Protein AF-A0A8S3B6Z2-F1 (afdb_monomer_lite)

Structure (mmCIF, N/CA/C/O backbone):
data_AF-A0A8S3B6Z2-F1
#
_entry.id   AF-A0A8S3B6Z2-F1
#
loop_
_atom_site.group_PDB
_atom_site.id
_atom_site.type_symbol
_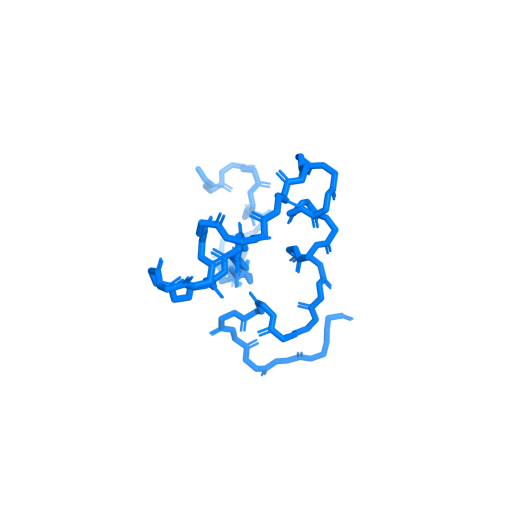atom_site.label_atom_id
_atom_site.label_alt_id
_atom_site.label_comp_id
_atom_site.label_asym_id
_atom_site.label_entity_id
_atom_site.label_seq_id
_atom_site.pdbx_PDB_ins_code
_atom_site.Cartn_x
_atom_site.Cartn_y
_atom_site.Cartn_z
_atom_site.occupancy
_atom_site.B_iso_or_equiv
_atom_site.auth_seq_id
_atom_site.auth_comp_id
_atom_site.auth_asym_id
_atom_site.auth_atom_id
_atom_site.pdbx_PDB_model_num
ATOM 1 N N . PHE A 1 1 ? 6.698 8.448 -7.097 1.00 66.00 1 PHE A N 1
ATOM 2 C CA . PHE A 1 1 ? 5.966 7.209 -7.438 1.00 66.00 1 PHE A CA 1
ATOM 3 C C . PHE A 1 1 ? 6.572 6.466 -8.620 1.00 66.00 1 PHE A C 1
ATOM 5 O O . PHE A 1 1 ? 6.860 5.289 -8.462 1.00 66.00 1 PHE A O 1
ATOM 12 N N . GLN A 1 2 ? 6.832 7.127 -9.756 1.00 72.38 2 GLN A N 1
ATOM 13 C CA . GLN A 1 2 ? 7.329 6.463 -10.969 1.00 72.38 2 GLN A CA 1
ATOM 14 C C . GLN A 1 2 ? 8.620 5.647 -10.753 1.00 72.38 2 GLN A C 1
ATOM 16 O O . GLN A 1 2 ? 8.650 4.476 -11.092 1.00 72.38 2 GLN A O 1
ATOM 21 N N . THR A 1 3 ? 9.635 6.193 -10.078 1.00 83.75 3 THR A N 1
ATOM 22 C CA . THR A 1 3 ? 10.904 5.478 -9.827 1.00 83.75 3 THR A CA 1
ATOM 23 C C . THR A 1 3 ? 10.753 4.179 -9.026 1.00 83.75 3 THR A C 1
ATOM 25 O O . THR A 1 3 ? 11.527 3.253 -9.231 1.00 83.75 3 THR A O 1
ATOM 28 N N . ASN A 1 4 ? 9.763 4.096 -8.130 1.00 89.94 4 ASN A N 1
ATOM 29 C CA . ASN A 1 4 ? 9.609 2.955 -7.219 1.00 89.94 4 ASN A CA 1
ATOM 30 C C . ASN A 1 4 ? 8.598 1.917 -7.726 1.00 89.94 4 ASN A C 1
ATOM 32 O O . ASN A 1 4 ? 8.723 0.746 -7.393 1.00 89.94 4 ASN A O 1
ATOM 36 N N . LEU A 1 5 ? 7.582 2.346 -8.485 1.00 89.31 5 LEU A N 1
ATOM 37 C CA . LEU A 1 5 ? 6.442 1.504 -8.879 1.00 89.31 5 LEU A CA 1
ATOM 38 C C . LEU A 1 5 ? 6.328 1.285 -10.396 1.00 89.31 5 LEU A C 1
ATOM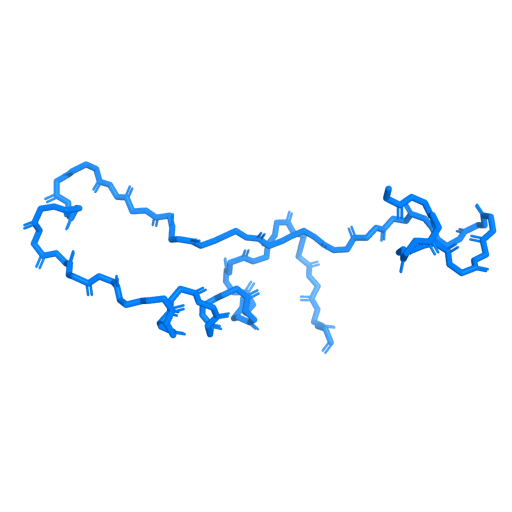 40 O O . LEU A 1 5 ? 5.461 0.533 -10.829 1.00 89.31 5 LEU A O 1
ATOM 44 N N . VAL A 1 6 ? 7.161 1.943 -11.211 1.00 92.00 6 VAL A N 1
ATOM 45 C CA . VAL A 1 6 ? 7.101 1.872 -12.681 1.00 92.00 6 VAL A CA 1
ATOM 46 C C . VAL A 1 6 ? 8.449 1.386 -13.225 1.00 92.00 6 VAL A C 1
ATOM 48 O O . VAL A 1 6 ? 9.314 2.203 -13.542 1.00 92.00 6 VAL A O 1
ATOM 51 N N . PRO A 1 7 ? 8.655 0.060 -13.350 1.00 90.31 7 PRO A N 1
ATOM 52 C CA . PRO A 1 7 ? 9.908 -0.499 -13.865 1.00 90.31 7 PRO A CA 1
ATOM 53 C C . PRO A 1 7 ? 10.111 -0.223 -15.363 1.00 90.31 7 PRO A C 1
ATOM 55 O O . PRO A 1 7 ? 11.245 -0.142 -15.828 1.00 90.31 7 PRO A O 1
ATOM 58 N N . TYR A 1 8 ? 9.022 -0.043 -16.122 1.00 93.81 8 TYR A N 1
ATOM 59 C CA . TYR A 1 8 ? 9.058 0.259 -17.554 1.00 93.81 8 TYR A CA 1
ATOM 60 C C . TYR A 1 8 ? 8.014 1.314 -17.937 1.00 93.81 8 TYR A C 1
ATOM 62 O O . TYR A 1 8 ? 6.915 1.299 -17.383 1.00 93.81 8 TYR A O 1
ATOM 70 N N . PRO A 1 9 ? 8.264 2.148 -18.969 1.00 89.88 9 PRO A N 1
ATOM 71 C CA . PRO A 1 9 ? 7.357 3.237 -19.347 1.00 89.88 9 PRO A CA 1
ATOM 72 C C . PRO A 1 9 ? 5.921 2.811 -19.670 1.00 89.88 9 PRO A C 1
ATOM 74 O O . PRO A 1 9 ? 4.999 3.601 -19.511 1.00 89.88 9 PRO A O 1
ATOM 77 N N . ARG A 1 10 ? 5.703 1.569 -20.122 1.00 93.62 10 ARG A N 1
ATOM 78 C CA . ARG A 1 10 ? 4.370 1.060 -20.493 1.00 93.62 10 ARG A CA 1
ATOM 79 C C . ARG A 1 10 ? 3.638 0.317 -19.369 1.00 93.62 10 ARG A C 1
ATOM 81 O O . ARG A 1 10 ? 2.463 0.025 -19.539 1.00 93.62 10 ARG A O 1
ATOM 88 N N . ILE A 1 11 ? 4.294 0.025 -18.243 1.00 90.62 11 ILE A N 1
ATOM 89 C CA . ILE A 1 11 ? 3.706 -0.705 -17.106 1.00 90.62 11 ILE A CA 1
ATOM 90 C C . ILE A 1 11 ? 3.619 0.259 -15.922 1.00 90.62 11 ILE A C 1
ATOM 92 O O . ILE A 1 11 ? 4.469 0.254 -15.036 1.00 90.62 11 ILE A O 1
ATOM 96 N N . HIS A 1 12 ? 2.629 1.152 -15.967 1.00 93.88 12 HIS A N 1
ATOM 97 C CA . HIS A 1 12 ? 2.505 2.283 -15.039 1.00 93.88 12 HIS A CA 1
ATOM 98 C C . HIS A 1 12 ? 1.108 2.431 -14.420 1.00 93.88 12 HIS A C 1
ATOM 100 O O . HIS A 1 12 ? 0.778 3.492 -13.896 1.00 93.88 12 HIS A O 1
ATOM 106 N N . PHE A 1 13 ? 0.299 1.371 -14.468 1.00 90.88 13 PHE A N 1
ATOM 107 C CA . PHE A 1 13 ? -1.013 1.299 -13.823 1.00 90.88 13 PHE A CA 1
ATOM 108 C C . PHE A 1 13 ? -0.909 0.419 -12.570 1.00 90.88 13 PHE A C 1
ATOM 110 O O . PHE A 1 13 ? -1.060 -0.798 -12.677 1.00 90.88 13 PHE A O 1
ATOM 117 N N . PRO A 1 14 ? -0.571 0.989 -11.399 1.00 91.19 14 PRO A N 1
ATOM 118 C CA . PRO A 1 14 ? -0.466 0.222 -10.165 1.00 91.19 14 PRO A CA 1
ATOM 119 C C . PRO A 1 14 ? -1.847 -0.177 -9.636 1.00 91.19 14 PRO A C 1
ATOM 121 O O . PRO A 1 14 ? -2.838 0.524 -9.854 1.00 91.19 14 PRO A O 1
ATOM 124 N N . LEU A 1 15 ? -1.886 -1.266 -8.868 1.00 91.69 15 LEU A N 1
ATOM 125 C CA . LEU A 1 15 ? -3.032 -1.589 -8.028 1.00 91.69 15 LEU A CA 1
ATOM 126 C C . LEU A 1 15 ? -3.028 -0.695 -6.785 1.00 91.69 15 LEU A C 1
ATOM 128 O O . LEU A 1 15 ? -1.979 -0.472 -6.182 1.00 91.69 15 LEU A O 1
ATOM 132 N N . VAL A 1 16 ? -4.198 -0.186 -6.407 1.00 93.44 16 VAL A N 1
ATOM 133 C CA . VAL A 1 16 ? -4.359 0.670 -5.226 1.00 93.44 16 VAL A CA 1
ATOM 134 C C . VAL A 1 16 ? -5.245 -0.045 -4.219 1.00 93.44 16 VAL A C 1
ATOM 136 O O . VAL A 1 16 ? -6.314 -0.546 -4.573 1.00 93.44 16 VAL A O 1
ATOM 139 N N . THR A 1 17 ? -4.802 -0.072 -2.967 1.00 95.00 17 THR A N 1
ATOM 140 C CA . THR A 1 17 ? -5.537 -0.646 -1.840 1.00 95.00 17 THR A CA 1
ATOM 141 C C . THR A 1 17 ? -5.610 0.372 -0.710 1.00 95.00 17 THR A C 1
ATOM 143 O O . THR A 1 17 ? -4.753 1.256 -0.602 1.00 95.00 17 THR A O 1
ATOM 146 N N . TYR A 1 18 ? -6.669 0.305 0.094 1.00 93.94 18 TYR A N 1
ATOM 147 C CA . TYR A 1 18 ? -6.841 1.204 1.231 1.00 93.94 18 TYR A CA 1
ATOM 148 C C . TYR A 1 18 ? -7.593 0.508 2.361 1.00 93.94 18 TYR A C 1
ATOM 150 O O . TYR A 1 18 ? -8.661 -0.059 2.143 1.00 93.94 18 TYR A O 1
ATOM 158 N N . ALA A 1 19 ? -7.045 0.596 3.570 1.00 93.81 19 ALA A N 1
ATOM 159 C CA . ALA A 1 19 ? -7.667 0.111 4.790 1.00 93.81 19 ALA A CA 1
ATOM 160 C C . ALA A 1 19 ? -7.261 1.001 5.985 1.00 93.81 19 ALA A C 1
ATOM 162 O O . ALA A 1 19 ? -6.147 1.535 5.997 1.00 93.81 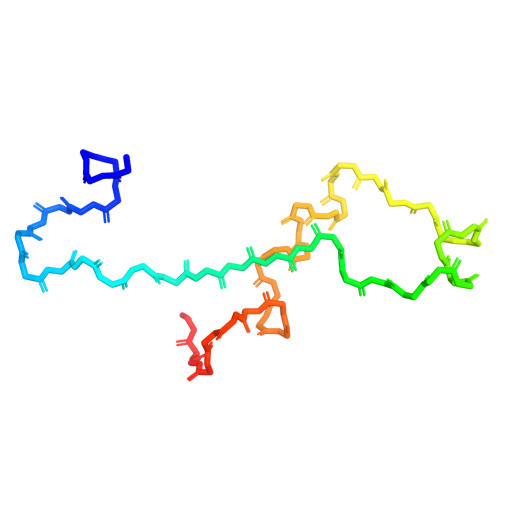19 ALA A O 1
ATOM 163 N N . PRO A 1 20 ? -8.126 1.150 7.003 1.00 92.38 20 PRO A N 1
ATOM 164 C CA . PRO A 1 20 ? -9.487 0.621 7.075 1.00 92.38 20 PRO A CA 1
ATOM 165 C C . PRO A 1 20 ? -10.505 1.542 6.375 1.00 92.38 20 PRO A C 1
ATOM 167 O O . PRO A 1 20 ? -10.370 2.765 6.385 1.00 92.38 20 PRO A O 1
ATOM 170 N N . ILE A 1 21 ? -11.569 0.955 5.820 1.00 91.50 21 ILE A N 1
ATOM 171 C CA . ILE A 1 21 ? -12.783 1.677 5.404 1.00 91.50 21 ILE A CA 1
ATOM 172 C C . ILE A 1 21 ? -13.892 1.283 6.379 1.00 91.50 21 ILE A C 1
ATOM 174 O O . ILE A 1 21 ? -14.462 0.200 6.277 1.00 91.50 21 ILE A O 1
ATOM 178 N N . CYS A 1 22 ? -14.189 2.153 7.344 1.00 90.69 22 CYS A N 1
ATOM 179 C CA . CYS A 1 22 ? -15.223 1.920 8.353 1.00 90.69 22 CYS A CA 1
ATOM 180 C C . CYS A 1 22 ? -16.183 3.113 8.454 1.00 90.69 22 CYS A C 1
ATOM 182 O O . CYS A 1 22 ? -15.840 4.243 8.100 1.00 90.69 22 CYS A O 1
ATOM 184 N N . SER A 1 23 ? -17.412 2.862 8.913 1.00 92.06 23 SER A N 1
ATOM 185 C CA . SER A 1 23 ? -18.373 3.930 9.201 1.00 92.06 23 SER A CA 1
ATOM 186 C C . SER A 1 23 ? -18.014 4.647 10.505 1.00 92.06 23 SER A C 1
ATOM 188 O O . SER A 1 23 ? -17.428 4.054 11.411 1.00 92.06 23 SER A O 1
ATOM 190 N N . ALA A 1 24 ? -18.428 5.911 10.637 1.00 89.19 24 ALA A N 1
ATOM 191 C CA . ALA A 1 24 ? -18.183 6.707 11.843 1.00 89.19 24 ALA A CA 1
ATOM 192 C C . ALA A 1 24 ? -18.752 6.055 13.118 1.00 89.19 24 ALA A C 1
ATOM 194 O O . ALA A 1 24 ? -18.151 6.154 14.182 1.00 89.19 24 ALA A O 1
ATOM 195 N N . GLU A 1 25 ? -19.876 5.344 12.999 1.00 88.31 25 GLU A N 1
ATOM 196 C CA . GLU A 1 25 ? -20.492 4.603 14.105 1.00 88.31 25 GLU A CA 1
ATOM 197 C C . GLU A 1 25 ? -19.612 3.442 14.587 1.00 88.31 25 GLU A C 1
ATOM 199 O O . GLU A 1 25 ? -19.516 3.203 15.786 1.00 88.31 25 GLU A O 1
ATOM 204 N N . LYS A 1 26 ? -18.934 2.734 13.673 1.00 83.38 26 LYS A N 1
ATOM 205 C CA . LYS A 1 26 ? -18.078 1.582 14.010 1.00 83.38 26 LYS A CA 1
ATOM 206 C C . LYS A 1 26 ? -16.677 1.986 14.463 1.00 83.38 26 LYS A C 1
ATOM 208 O O . LYS A 1 26 ? -16.065 1.271 15.252 1.00 83.38 26 LYS A O 1
ATOM 213 N N . ALA A 1 27 ? -16.201 3.155 14.038 1.00 85.00 27 ALA A N 1
ATOM 214 C CA . ALA A 1 27 ? -14.866 3.658 14.362 1.00 85.00 27 ALA A CA 1
ATOM 215 C C . ALA A 1 27 ? -14.610 3.828 15.874 1.00 85.00 27 ALA A C 1
ATOM 217 O O . ALA A 1 27 ? -13.467 3.748 16.309 1.00 85.00 27 ALA A O 1
ATOM 218 N N . GLY A 1 28 ? -15.653 4.060 16.682 1.00 82.38 28 GLY A N 1
ATOM 219 C CA . GLY A 1 28 ? -15.530 4.181 18.142 1.00 82.38 28 GLY A CA 1
ATOM 220 C C . GLY A 1 28 ? -15.543 2.849 18.902 1.00 82.38 28 GLY A C 1
ATOM 221 O O . GLY A 1 28 ? -15.223 2.824 20.090 1.00 82.38 28 GLY A O 1
ATOM 222 N N . HIS A 1 29 ? -15.934 1.756 18.243 1.00 82.19 29 HIS A N 1
ATOM 223 C CA . HIS A 1 29 ? -16.098 0.434 18.857 1.00 82.19 29 HIS A CA 1
ATOM 224 C C . HIS A 1 29 ? -15.023 -0.566 18.425 1.00 82.19 29 HIS A C 1
ATOM 226 O O . HIS A 1 29 ? -14.804 -1.561 19.114 1.00 82.19 29 HIS A O 1
ATOM 232 N N . GLU A 1 30 ? -14.352 -0.301 17.305 1.00 82.56 30 GLU A N 1
ATOM 233 C CA . GLU A 1 30 ? -13.301 -1.148 16.754 1.00 82.56 30 GLU A CA 1
ATOM 234 C C . GLU A 1 30 ? -11.927 -0.508 17.001 1.00 82.56 30 GLU A C 1
ATOM 236 O O . GLU A 1 30 ? -11.694 0.658 16.682 1.00 82.56 30 GLU A O 1
ATOM 241 N N . ALA A 1 31 ? -11.006 -1.274 17.589 1.00 82.62 31 ALA A N 1
ATOM 242 C CA . ALA A 1 31 ? -9.607 -0.885 17.713 1.00 82.62 31 ALA A CA 1
ATOM 243 C C . ALA A 1 31 ? -8.816 -1.552 16.586 1.00 82.62 31 ALA A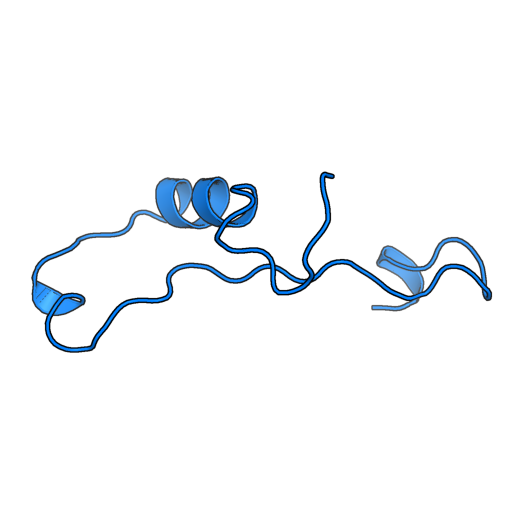 C 1
ATOM 245 O O . ALA A 1 31 ? -8.795 -2.776 16.490 1.00 82.62 31 ALA A O 1
ATOM 246 N N . PHE A 1 32 ? -8.148 -0.752 15.758 1.00 87.31 32 PHE A N 1
ATOM 247 C CA . PHE A 1 32 ? -7.301 -1.256 14.681 1.00 87.31 32 PHE A CA 1
ATOM 248 C C . PHE A 1 32 ? -5.834 -1.056 15.042 1.00 87.31 32 PHE A C 1
ATOM 250 O O . PHE A 1 32 ? -5.383 0.082 15.214 1.00 87.31 32 PHE A O 1
ATOM 257 N N . SER A 1 33 ? -5.069 -2.143 15.152 1.00 93.50 33 SER A N 1
ATOM 258 C CA . SER A 1 33 ? -3.617 -2.021 15.256 1.00 93.50 33 SER A CA 1
ATOM 259 C C . SER A 1 33 ? -3.008 -1.719 13.884 1.00 93.50 33 SER A C 1
ATOM 261 O O . SER A 1 33 ? -3.600 -1.989 12.837 1.00 93.50 33 SER A O 1
ATOM 263 N N . VAL A 1 34 ? -1.780 -1.192 13.875 1.00 95.00 34 VAL A N 1
ATOM 264 C CA . VAL A 1 34 ? -1.013 -0.997 12.631 1.00 95.00 34 VAL A CA 1
ATOM 265 C C . VAL A 1 34 ? -0.857 -2.319 11.871 1.00 95.00 34 VAL A C 1
ATOM 267 O O . VAL A 1 34 ? -0.901 -2.337 10.642 1.00 95.00 34 VAL A O 1
ATOM 270 N N . GLN A 1 35 ? -0.704 -3.431 12.592 1.00 95.44 35 GLN A N 1
ATOM 271 C CA . GLN A 1 35 ? -0.576 -4.750 11.985 1.00 95.44 35 GLN A CA 1
ATOM 272 C C . GLN A 1 35 ? -1.876 -5.172 11.289 1.00 95.44 35 GLN A C 1
ATOM 274 O O . GLN A 1 35 ? -1.823 -5.643 10.154 1.00 95.44 35 GLN A O 1
ATOM 279 N N . ASP A 1 36 ? -3.031 -4.931 11.913 1.00 93.12 36 ASP A N 1
ATOM 280 C CA . ASP A 1 36 ? -4.336 -5.300 11.351 1.00 93.12 36 ASP A CA 1
ATOM 281 C C . ASP A 1 36 ? -4.631 -4.532 10.061 1.00 93.12 36 ASP A C 1
ATOM 283 O O . ASP A 1 36 ? -4.972 -5.139 9.047 1.00 93.12 36 ASP A O 1
ATOM 287 N N . ILE A 1 37 ? -4.424 -3.209 10.055 1.00 95.00 37 ILE A N 1
ATOM 288 C CA . ILE A 1 37 ? -4.657 -2.388 8.853 1.00 95.00 37 ILE A CA 1
ATOM 289 C C . ILE A 1 37 ? -3.665 -2.727 7.736 1.00 95.00 37 ILE A C 1
ATOM 291 O O . ILE A 1 37 ? -4.025 -2.698 6.563 1.00 95.00 37 ILE A O 1
ATOM 295 N N . THR A 1 38 ? -2.426 -3.092 8.090 1.00 95.75 38 THR A N 1
ATOM 296 C CA . THR A 1 38 ? -1.416 -3.505 7.107 1.00 95.75 38 THR A CA 1
ATOM 297 C C . THR A 1 38 ? -1.824 -4.811 6.443 1.00 95.75 38 THR A C 1
ATOM 299 O O . THR A 1 38 ? -1.764 -4.911 5.221 1.00 95.75 38 THR A O 1
ATOM 302 N N . ASN A 1 39 ? -2.283 -5.789 7.225 1.00 95.06 39 ASN A N 1
ATOM 303 C CA . ASN A 1 39 ? -2.770 -7.057 6.691 1.00 95.06 39 ASN A CA 1
ATOM 304 C C . ASN A 1 39 ? -4.021 -6.849 5.825 1.00 95.06 39 ASN A C 1
ATOM 306 O O . ASN A 1 39 ? -4.100 -7.396 4.727 1.00 95.06 39 ASN A O 1
ATOM 310 N N . ALA A 1 40 ? -4.946 -5.990 6.267 1.00 94.94 40 ALA A N 1
ATOM 311 C CA . ALA A 1 40 ? -6.164 -5.665 5.531 1.00 94.94 40 ALA A CA 1
ATOM 312 C C . ALA A 1 40 ? -5.881 -5.077 4.134 1.00 94.94 40 ALA A C 1
ATOM 314 O O . ALA A 1 40 ? -6.608 -5.374 3.187 1.00 94.94 40 ALA A O 1
ATOM 315 N N . CYS A 1 41 ? -4.799 -4.309 3.954 1.00 95.44 41 CYS A N 1
ATOM 316 C CA . CYS A 1 41 ? -4.391 -3.786 2.642 1.00 95.44 41 CYS A CA 1
ATOM 317 C C . CYS A 1 41 ? -4.044 -4.869 1.600 1.00 95.44 41 CYS A C 1
ATOM 319 O O . CYS A 1 41 ? -3.996 -4.547 0.411 1.00 95.44 41 CYS A O 1
ATOM 321 N N . PHE A 1 42 ? -3.800 -6.118 2.014 1.00 94.25 42 PHE A N 1
ATOM 322 C CA . PHE A 1 42 ? -3.542 -7.255 1.120 1.00 94.25 42 PHE A CA 1
ATOM 323 C C . PHE A 1 42 ? -4.778 -8.135 0.889 1.00 94.25 42 PHE A C 1
ATOM 325 O O . PHE A 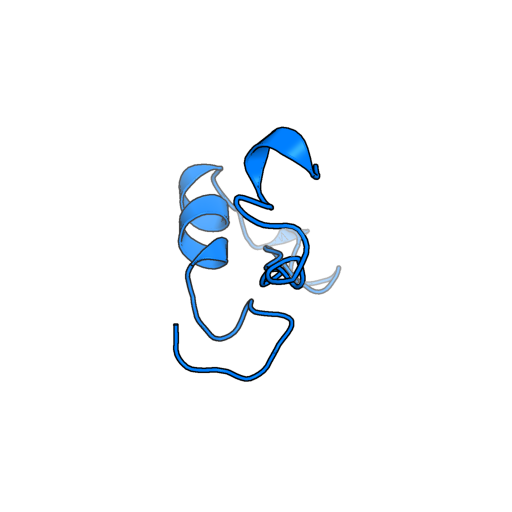1 42 ? -4.726 -9.058 0.077 1.00 94.25 42 PHE A O 1
ATOM 332 N N . GLU A 1 43 ? -5.900 -7.852 1.553 1.00 93.12 43 GLU A N 1
ATOM 333 C CA . GLU A 1 43 ? -7.148 -8.568 1.309 1.00 93.12 43 GLU A CA 1
ATOM 334 C C . GLU A 1 43 ? -7.806 -8.087 0.002 1.00 93.12 43 GLU A C 1
ATOM 336 O O . GLU A 1 43 ? -7.934 -6.875 -0.207 1.00 93.12 43 GLU A O 1
ATOM 341 N N . PRO A 1 44 ? -8.301 -8.998 -0.861 1.00 91.75 44 PRO A N 1
ATOM 342 C CA . PRO A 1 44 ? -8.917 -8.632 -2.142 1.00 91.75 44 PRO A CA 1
ATOM 343 C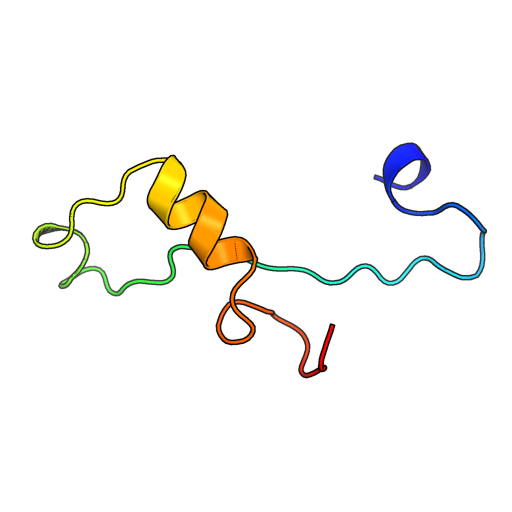 C . PRO A 1 44 ? -10.084 -7.643 -2.025 1.00 91.75 44 PRO A C 1
ATOM 345 O O . PRO A 1 44 ? -10.322 -6.844 -2.926 1.00 91.75 44 PRO A O 1
ATOM 348 N N . VAL A 1 45 ? -10.808 -7.664 -0.901 1.00 92.31 45 VAL A N 1
ATOM 349 C CA . VAL A 1 45 ? -11.961 -6.783 -0.656 1.00 92.31 45 VAL A CA 1
ATOM 350 C C . VAL A 1 45 ? -11.576 -5.307 -0.521 1.00 92.31 45 VAL A C 1
ATOM 352 O O . VAL A 1 45 ? -12.385 -4.436 -0.830 1.00 92.31 45 VAL A O 1
ATOM 355 N N . ASN A 1 46 ? -10.339 -5.020 -0.107 1.00 93.38 46 ASN A N 1
ATOM 356 C CA . ASN A 1 46 ? -9.843 -3.658 0.102 1.00 93.38 46 ASN A CA 1
ATOM 357 C C . ASN A 1 46 ? -9.105 -3.107 -1.131 1.00 93.38 46 ASN A C 1
ATOM 359 O O . ASN A 1 46 ? -8.475 -2.045 -1.071 1.00 93.38 46 ASN A O 1
ATOM 363 N N . GLN A 1 47 ? -9.171 -3.824 -2.258 1.00 94.12 47 GLN A N 1
ATOM 364 C CA . GLN A 1 47 ? -8.595 -3.406 -3.530 1.00 94.12 47 GLN A CA 1
ATOM 365 C C . GLN A 1 47 ? -9.576 -2.538 -4.314 1.00 94.12 47 GLN A C 1
ATOM 367 O O . GLN A 1 47 ? -10.748 -2.868 -4.483 1.00 94.12 47 GLN A O 1
ATOM 372 N N . MET A 1 48 ? -9.075 -1.427 -4.852 1.00 93.06 48 MET A N 1
ATOM 373 C CA . MET A 1 48 ? -9.879 -0.456 -5.606 1.00 93.06 48 MET A CA 1
ATOM 374 C C . MET A 1 48 ? -10.060 -0.837 -7.081 1.00 93.06 48 MET A C 1
ATOM 376 O O . MET A 1 48 ? -10.705 -0.121 -7.846 1.00 93.06 48 MET A O 1
ATOM 380 N N . VAL A 1 49 ? -9.472 -1.958 -7.495 1.00 91.31 49 VAL A N 1
ATOM 381 C CA . VAL A 1 49 ? -9.567 -2.515 -8.841 1.00 91.31 49 VAL A CA 1
ATOM 382 C C . VAL A 1 49 ? -9.953 -3.979 -8.699 1.00 91.31 49 VAL A C 1
ATOM 384 O O . VAL A 1 49 ? -9.345 -4.713 -7.928 1.00 91.31 49 VAL A O 1
ATOM 387 N N . LYS A 1 50 ? -10.974 -4.409 -9.443 1.00 88.00 50 LYS A N 1
ATOM 388 C CA . LYS A 1 50 ? -11.444 -5.794 -9.416 1.00 88.00 50 LYS A CA 1
ATOM 389 C C . LYS A 1 50 ? -10.508 -6.683 -10.241 1.00 88.00 50 LYS A C 1
ATOM 391 O O . LYS A 1 50 ? -10.635 -6.738 -11.464 1.00 88.00 50 LYS A O 1
ATOM 396 N N . CYS A 1 51 ? -9.603 -7.385 -9.575 1.00 83.94 51 CYS A N 1
ATOM 397 C CA . CYS A 1 51 ? -8.710 -8.395 -10.150 1.00 83.94 51 CYS A CA 1
ATOM 398 C C . CYS A 1 51 ? -8.303 -9.424 -9.080 1.00 83.94 51 CYS A C 1
ATOM 400 O O . CYS A 1 51 ? -8.533 -9.186 -7.898 1.00 83.94 51 CYS A O 1
ATOM 402 N N . ASP A 1 52 ? -7.726 -10.553 -9.500 1.00 84.88 52 ASP A N 1
ATOM 403 C CA . ASP A 1 52 ? -7.126 -11.563 -8.614 1.00 84.88 52 ASP A CA 1
ATOM 404 C C . ASP A 1 52 ? -5.591 -11.395 -8.670 1.00 84.88 52 ASP A C 1
ATOM 406 O O . ASP A 1 52 ? -5.034 -11.595 -9.757 1.00 84.88 52 ASP A O 1
ATOM 410 N N . PRO A 1 53 ? -4.939 -10.887 -7.602 1.00 79.75 53 PRO A N 1
ATOM 411 C CA . PRO A 1 53 ? -3.508 -10.555 -7.585 1.00 79.75 53 PRO A CA 1
ATOM 412 C C . PRO A 1 53 ? -2.560 -11.753 -7.653 1.00 79.75 53 PRO A C 1
ATOM 414 O O . PRO A 1 53 ? -2.854 -12.792 -7.023 1.00 79.75 53 PRO A O 1
#

Sequence (53 aa):
FQTNLVPYPRIHFPLVTYAPICSAEKAGHEAFSVQDITNACFEPVNQMVKCDP

Secondary structure (DSSP, 8-state):
-HHHH-SBTTB-----B------HHHHTT----HHHHHHHTTSGGGBSS----

InterPro domains:
  IPR000217 Tubulin [PTHR11588] (1-53)
  IPR008280 Tubulin/FtsZ, C-terminal [SSF55307] (1-53)
  IPR018316 Tubulin/FtsZ, 2-layer sandwich domain [PF03953] (9-53)
  IPR036525 Tubulin/FtsZ, GTPase domain superfamily [G3DSA:3.40.50.1440] (1-53)

Radius of gyration: 14.49 Å; chains: 1; bounding box: 31×19×39 Å

Organism: NCBI:txid392030

pLDDT: mean 89.78, std 5.87, range [66.0, 95.75]

Foldseek 3Di:
DCVPQPPDPVRPDDKDFFDDDDDPVCVVVDDDDPVNRVVRRPDCVRIPDDDDD